Protein AF-K2G2N6-F1 (afdb_monomer)

Sequence (158 aa):
MLFIFAVLLLLLSLWAVFYFQLSRSAGAIALIIVSIVCAFISPWSLILGIPLILISLVVMIDPLRMSFISKPAYKALANAMPSISPTEREALDSGTSWWEKELFMGAPNWETFNSYPYPKLSLEEQAFLDNEVETLCSMLDEWEIHEQKALPDHVWQY

Mean predicted aligned error: 12.28 Å

Radius of gyration: 33.21 Å; Cα contacts (8 Å, |Δi|>4): 85; chains: 1; bounding box: 68×38×85 Å

Solvent-accessible surface area (backbone atoms only — not comparable to full-atom values): 9096 Å² total; per-residue (Å²): 110,61,49,61,52,36,47,52,50,52,53,50,51,54,49,48,35,61,74,68,62,47,54,67,61,60,36,28,52,51,50,37,52,52,32,55,55,30,32,76,70,23,67,78,35,39,76,59,23,50,58,49,35,52,53,27,50,38,62,59,37,63,73,48,24,41,65,74,48,49,48,55,51,47,52,58,51,57,72,70,49,79,83,77,46,75,68,57,45,49,56,53,72,75,44,69,67,75,66,61,47,35,49,75,69,74,66,57,64,64,68,62,62,72,63,58,76,78,88,73,75,50,74,65,58,47,49,42,49,71,43,59,48,48,51,55,59,72,70,61,53,72,67,58,29,65,74,68,73,45,80,58,69,72,66,76,73,104

Secondary structure (DSSP, 8-state):
-HHHHHHHHHHHHHHHHHHTT--HHHHHHHHHHHHHHHHHH-GGGHHHHHHHHHHHHHHHSHHHHIIIIIHHHHHHHHHHSPPPPHHHHHHHHS---SSHHHHHTT---HHHHHHSPPP---HHHHHHIIIIIHHHHHH--HHHHHHHTS--HHHHT-

pLDDT: mean 89.3, std 7.45, range [56.75, 97.12]

Structure (mmCIF, N/CA/C/O backbone):
data_AF-K2G2N6-F1
#
_entry.id   AF-K2G2N6-F1
#
loop_
_atom_site.group_PDB
_atom_site.id
_atom_site.type_symbol
_atom_site.label_atom_id
_atom_site.label_alt_id
_atom_site.label_comp_id
_atom_site.label_asym_id
_atom_site.label_entity_id
_atom_site.label_seq_id
_atom_site.pdbx_PDB_ins_code
_atom_site.Cartn_x
_atom_site.Cartn_y
_atom_site.Cartn_z
_atom_site.occupancy
_atom_site.B_iso_or_equiv
_atom_site.auth_seq_id
_atom_site.auth_comp_id
_atom_site.auth_asym_id
_atom_site.auth_atom_id
_atom_site.pdbx_PDB_model_num
ATOM 1 N N . MET A 1 1 ? 16.958 13.012 -40.801 1.00 78.75 1 MET A N 1
ATOM 2 C CA . MET A 1 1 ? 16.072 11.844 -41.022 1.00 78.75 1 MET A CA 1
ATOM 3 C C . MET A 1 1 ? 16.308 10.756 -39.971 1.00 78.75 1 MET A C 1
ATOM 5 O O . MET A 1 1 ? 15.400 10.526 -39.187 1.00 78.75 1 MET A O 1
ATOM 9 N N . LEU A 1 2 ? 17.514 10.174 -39.861 1.00 88.25 2 LEU A N 1
ATOM 10 C CA . LEU A 1 2 ? 17.815 9.100 -38.887 1.00 88.25 2 LEU A CA 1
ATOM 11 C C . LEU A 1 2 ? 17.613 9.493 -37.412 1.00 88.25 2 LEU A C 1
ATOM 13 O O . LEU A 1 2 ? 17.106 8.697 -36.631 1.00 88.25 2 LEU A O 1
ATOM 17 N N . PHE A 1 3 ? 17.932 10.737 -37.042 1.00 90.12 3 PHE A N 1
ATOM 18 C CA . PHE A 1 3 ? 17.683 11.248 -35.690 1.00 90.12 3 PHE A CA 1
ATOM 19 C C . PHE A 1 3 ? 16.194 11.226 -35.309 1.00 90.12 3 PHE A C 1
ATOM 21 O O . PHE A 1 3 ? 15.833 10.706 -34.259 1.00 90.12 3 PHE A O 1
ATOM 28 N N . ILE A 1 4 ? 15.322 11.739 -36.184 1.00 90.50 4 ILE A N 1
ATOM 29 C CA . ILE A 1 4 ? 13.869 11.778 -35.951 1.00 90.50 4 ILE A CA 1
ATOM 30 C C . ILE A 1 4 ? 13.326 10.353 -35.815 1.00 90.50 4 ILE A C 1
ATOM 32 O O . ILE A 1 4 ? 12.537 10.077 -34.917 1.00 90.50 4 ILE A O 1
ATOM 36 N N . PHE A 1 5 ? 13.801 9.435 -36.659 1.00 92.56 5 PHE A N 1
ATOM 37 C CA . PHE A 1 5 ? 13.442 8.023 -36.576 1.00 92.56 5 PHE A CA 1
ATOM 38 C C . PHE A 1 5 ? 13.844 7.396 -35.230 1.00 92.56 5 PHE A C 1
ATOM 40 O O . PHE A 1 5 ? 13.018 6.753 -34.590 1.00 92.56 5 PHE A O 1
ATOM 47 N N . ALA A 1 6 ? 15.070 7.641 -34.754 1.00 91.25 6 ALA A N 1
ATOM 48 C CA . ALA A 1 6 ? 15.539 7.142 -33.459 1.00 91.25 6 ALA A CA 1
ATOM 49 C C . ALA A 1 6 ? 14.719 7.698 -32.278 1.00 91.25 6 ALA A C 1
ATOM 51 O O . ALA A 1 6 ? 14.406 6.966 -31.342 1.00 91.25 6 ALA A O 1
ATOM 52 N N . VAL A 1 7 ? 14.327 8.976 -32.332 1.00 91.62 7 VAL A N 1
ATOM 53 C CA . VAL A 1 7 ? 13.461 9.595 -31.314 1.00 91.62 7 VAL A CA 1
ATOM 54 C C . VAL A 1 7 ? 12.062 8.981 -31.325 1.00 91.62 7 VAL A C 1
ATOM 56 O O . VAL A 1 7 ? 11.541 8.638 -30.266 1.00 91.62 7 VAL A O 1
ATOM 59 N N . LEU A 1 8 ? 11.464 8.792 -32.505 1.00 93.56 8 LEU A N 1
ATOM 60 C CA . LEU A 1 8 ? 10.158 8.140 -32.631 1.00 93.56 8 LEU A CA 1
ATOM 61 C C . LEU A 1 8 ? 10.188 6.710 -32.087 1.00 93.56 8 LEU A C 1
ATOM 63 O O . LEU A 1 8 ? 9.264 6.309 -31.388 1.00 93.56 8 LEU A O 1
ATOM 67 N N . LEU A 1 9 ? 11.265 5.968 -32.348 1.00 93.88 9 LEU A N 1
ATOM 68 C CA . LEU A 1 9 ? 11.453 4.614 -31.833 1.00 93.88 9 LEU A CA 1
ATOM 69 C C . LEU A 1 9 ? 11.522 4.609 -30.296 1.00 93.88 9 LEU A C 1
ATOM 71 O O . LEU A 1 9 ? 10.850 3.798 -29.661 1.00 93.88 9 LEU A O 1
ATOM 75 N N . LEU A 1 10 ? 12.241 5.558 -29.683 1.00 93.62 10 LEU A N 1
ATOM 76 C CA . LEU A 1 10 ? 12.285 5.698 -28.221 1.00 93.62 10 LEU A CA 1
ATOM 77 C C . LEU A 1 10 ? 10.907 6.008 -27.628 1.00 93.62 10 LEU A C 1
ATOM 79 O O . LEU A 1 10 ? 10.493 5.346 -26.676 1.00 93.62 10 LEU A O 1
ATOM 83 N N . LEU A 1 11 ? 10.172 6.955 -28.212 1.00 94.56 11 LEU A N 1
ATOM 84 C CA . LEU A 1 11 ? 8.820 7.297 -27.760 1.00 94.56 11 LEU A CA 1
ATOM 85 C C . LEU A 1 11 ? 7.850 6.120 -27.908 1.00 94.56 11 LEU A C 1
ATOM 87 O O . LEU A 1 11 ? 7.069 5.852 -26.997 1.00 94.56 11 LEU A O 1
ATOM 91 N N . LEU A 1 12 ? 7.933 5.384 -29.017 1.00 95.44 12 LEU A N 1
ATOM 92 C CA . LEU A 1 12 ? 7.107 4.204 -29.264 1.00 95.44 12 LEU A CA 1
ATOM 93 C C . LEU A 1 12 ? 7.448 3.081 -28.280 1.00 95.44 12 LEU A C 1
ATOM 95 O O . LEU A 1 12 ? 6.543 2.449 -27.744 1.00 95.44 12 LEU A O 1
ATOM 99 N N . SER A 1 13 ? 8.731 2.874 -27.975 1.00 92.50 13 SER A N 1
ATOM 100 C CA . SER A 1 13 ? 9.154 1.889 -26.974 1.00 92.50 13 SER A CA 1
ATOM 101 C C . SER A 1 13 ? 8.644 2.233 -25.572 1.00 92.50 13 SER A C 1
ATOM 103 O O . SER A 1 13 ? 8.127 1.358 -24.882 1.00 92.50 13 SER A O 1
ATOM 105 N N . LEU A 1 14 ? 8.698 3.512 -25.180 1.00 94.00 14 LEU A N 1
ATOM 106 C CA . LEU A 1 14 ? 8.145 3.990 -23.915 1.00 94.00 14 LEU A CA 1
ATOM 107 C C . LEU A 1 14 ? 6.636 3.752 -23.858 1.00 94.00 14 LEU A C 1
ATOM 109 O O . LEU A 1 14 ? 6.135 3.190 -22.887 1.00 94.00 14 LEU A O 1
ATOM 113 N N . TRP A 1 15 ? 5.924 4.125 -24.921 1.00 95.81 15 TRP A N 1
ATOM 114 C CA . TRP A 1 15 ? 4.491 3.887 -25.040 1.00 95.81 15 TRP A CA 1
ATOM 115 C C . TRP A 1 15 ? 4.147 2.395 -24.939 1.00 95.81 15 TRP A C 1
ATOM 117 O O . TRP A 1 15 ? 3.260 2.029 -24.173 1.00 95.81 15 TRP A O 1
ATOM 127 N N . ALA A 1 16 ? 4.884 1.526 -25.636 1.00 94.31 16 ALA A N 1
ATOM 128 C CA . ALA A 1 16 ? 4.661 0.083 -25.622 1.00 94.31 16 ALA A CA 1
ATOM 129 C C . ALA A 1 16 ? 4.860 -0.523 -24.224 1.00 94.31 16 ALA A C 1
ATOM 131 O O . ALA A 1 16 ? 4.063 -1.363 -23.808 1.00 94.31 16 ALA A O 1
ATOM 132 N N . VAL A 1 17 ? 5.872 -0.069 -23.473 1.00 94.56 17 VAL A N 1
ATOM 133 C CA . VAL A 1 17 ? 6.109 -0.526 -22.093 1.00 94.56 17 VAL A CA 1
ATOM 134 C C . VAL A 1 17 ? 4.897 -0.268 -21.198 1.00 94.56 17 VAL A C 1
ATOM 136 O O . VAL A 1 17 ? 4.499 -1.157 -20.443 1.00 94.56 17 VAL A O 1
ATOM 139 N N . PHE A 1 18 ? 4.278 0.909 -21.317 1.00 93.19 18 PHE A N 1
ATOM 140 C CA . PHE A 1 18 ? 3.078 1.248 -20.553 1.00 93.19 18 PHE A CA 1
ATOM 141 C C . PHE A 1 18 ? 1.813 0.570 -21.089 1.00 93.19 18 PHE A C 1
ATOM 143 O O . PHE A 1 18 ? 1.009 0.086 -20.296 1.00 93.19 18 PHE A O 1
ATOM 150 N N . TYR A 1 19 ? 1.639 0.494 -22.412 1.00 94.31 19 TYR A N 1
ATOM 151 C CA . TYR A 1 19 ? 0.453 -0.097 -23.037 1.00 94.31 19 TYR A CA 1
ATOM 152 C C . TYR A 1 19 ? 0.323 -1.595 -22.736 1.00 94.31 19 TYR A C 1
ATOM 154 O O . TYR A 1 19 ? -0.752 -2.062 -22.369 1.00 94.31 19 TYR A O 1
ATOM 162 N N . PHE A 1 20 ? 1.428 -2.339 -22.824 1.00 93.75 20 PHE A N 1
ATOM 163 C CA . PHE A 1 20 ? 1.456 -3.775 -22.532 1.00 93.75 20 PHE A CA 1
ATOM 164 C C . PHE A 1 20 ? 1.659 -4.102 -21.049 1.00 93.75 20 PHE A C 1
ATOM 166 O O . PHE A 1 20 ? 1.768 -5.276 -20.706 1.00 93.75 20 PHE A O 1
ATOM 173 N N . GLN A 1 21 ? 1.714 -3.089 -20.175 1.00 90.69 21 GLN A N 1
ATOM 174 C CA . GLN A 1 21 ? 1.877 -3.254 -18.726 1.00 90.69 21 GLN A CA 1
ATOM 175 C C . GLN A 1 21 ? 3.047 -4.189 -18.366 1.00 90.69 21 GLN A C 1
ATOM 177 O O . GLN A 1 21 ? 2.917 -5.084 -17.527 1.00 90.69 21 GLN A O 1
ATOM 182 N N . LEU A 1 22 ? 4.199 -4.011 -19.028 1.00 90.25 22 LEU A N 1
ATOM 183 C CA . LEU A 1 22 ? 5.357 -4.869 -18.779 1.00 90.25 22 LEU A CA 1
ATOM 184 C C . LEU A 1 22 ? 5.791 -4.789 -17.313 1.00 90.25 22 LEU A C 1
ATOM 186 O O . LEU A 1 22 ? 5.755 -3.731 -16.679 1.00 90.25 22 LEU A O 1
ATOM 190 N N . SER A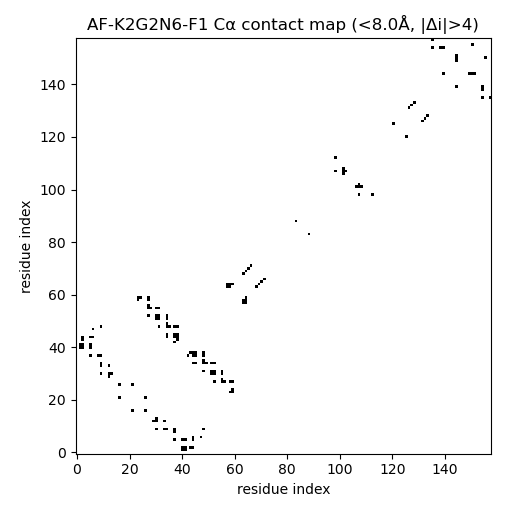 1 23 ? 6.269 -5.920 -16.786 1.00 90.31 23 SER A N 1
ATOM 191 C CA . SER A 1 23 ? 6.861 -5.950 -15.453 1.00 90.31 23 SER A CA 1
ATOM 192 C C . SER A 1 23 ? 8.020 -4.954 -15.374 1.00 90.31 23 SER A C 1
ATOM 194 O O . SER A 1 23 ? 8.753 -4.735 -16.340 1.00 90.31 23 SER A O 1
ATOM 196 N N . ARG A 1 24 ? 8.196 -4.338 -14.202 1.00 86.25 24 ARG A N 1
ATOM 197 C CA . ARG A 1 24 ? 9.182 -3.271 -13.962 1.00 86.25 24 ARG A CA 1
ATOM 198 C C . ARG A 1 24 ? 10.576 -3.589 -14.514 1.00 86.25 24 ARG A C 1
ATOM 200 O O . ARG A 1 24 ? 11.205 -2.731 -15.124 1.00 86.25 24 ARG A O 1
ATOM 207 N N . SER A 1 25 ? 11.057 -4.808 -14.280 1.00 89.25 25 SER A N 1
ATOM 208 C CA . SER A 1 25 ? 12.363 -5.269 -14.752 1.00 89.25 25 SER A CA 1
ATOM 209 C C . SER A 1 25 ? 12.392 -5.434 -16.271 1.00 89.25 25 SER A C 1
ATOM 211 O O . SER A 1 25 ? 13.314 -4.933 -16.909 1.00 89.25 25 SER A O 1
ATOM 213 N N . ALA A 1 26 ? 11.372 -6.061 -16.864 1.00 91.81 26 ALA A N 1
ATOM 214 C CA . ALA A 1 26 ? 11.287 -6.235 -18.312 1.00 91.81 26 ALA A CA 1
ATOM 215 C C . ALA A 1 26 ? 11.207 -4.888 -19.052 1.00 91.81 26 ALA A C 1
ATOM 217 O O . ALA A 1 26 ? 11.926 -4.683 -20.028 1.00 91.81 26 ALA A O 1
ATOM 218 N N . GLY A 1 27 ? 10.403 -3.944 -18.550 1.00 92.19 27 GLY A N 1
ATOM 219 C CA . GLY A 1 27 ? 10.292 -2.595 -19.107 1.00 92.19 27 GLY A CA 1
ATOM 220 C C . GLY A 1 27 ? 11.598 -1.799 -19.015 1.00 92.19 27 GLY A C 1
ATOM 221 O O . GLY A 1 27 ? 12.026 -1.212 -20.007 1.00 92.19 27 GLY A O 1
ATOM 222 N N . ALA A 1 28 ? 12.274 -1.826 -17.860 1.00 93.00 2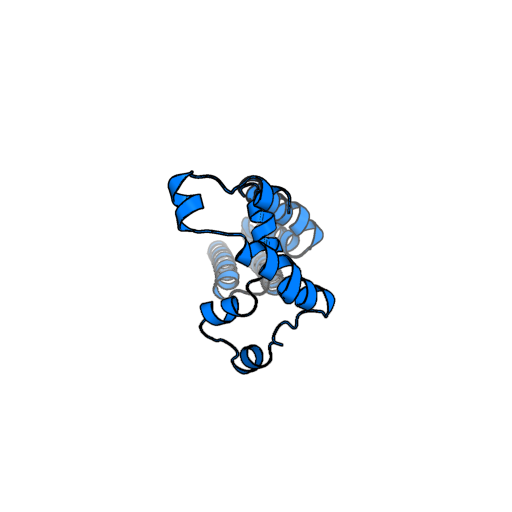8 ALA A N 1
AT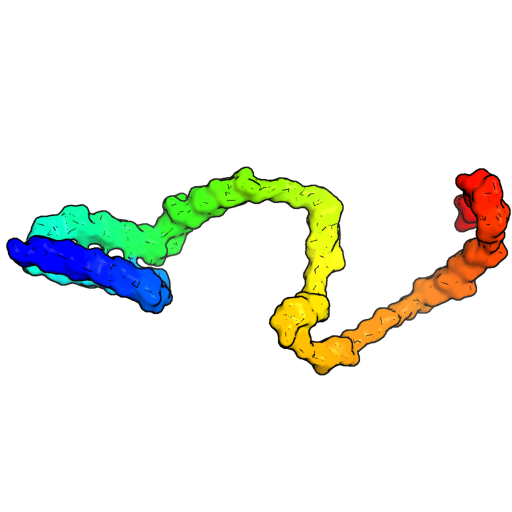OM 223 C CA . ALA A 1 28 ? 13.554 -1.138 -17.674 1.00 93.00 28 ALA A CA 1
ATOM 224 C C . ALA A 1 28 ? 14.655 -1.701 -18.589 1.00 93.00 28 ALA A C 1
ATOM 226 O O . ALA A 1 28 ? 15.372 -0.937 -19.235 1.00 93.00 28 ALA A O 1
ATOM 227 N N . ILE A 1 29 ? 14.763 -3.030 -18.695 1.00 94.44 29 ILE A N 1
ATOM 228 C CA . ILE A 1 29 ? 15.737 -3.689 -19.576 1.00 94.44 29 ILE A CA 1
ATOM 229 C C . ILE A 1 29 ? 15.456 -3.338 -21.043 1.00 94.44 29 ILE A C 1
ATOM 231 O O . ILE A 1 29 ? 16.378 -2.964 -21.767 1.00 94.44 29 ILE A O 1
ATOM 235 N N . ALA A 1 30 ? 14.192 -3.397 -21.474 1.00 93.81 30 ALA A N 1
ATOM 236 C CA . ALA A 1 30 ? 13.803 -3.053 -22.839 1.00 93.81 30 ALA A CA 1
ATOM 237 C C . ALA A 1 30 ? 14.169 -1.603 -23.195 1.00 93.81 30 ALA A C 1
ATOM 239 O O . ALA A 1 30 ? 14.776 -1.365 -24.239 1.00 93.81 30 ALA A O 1
ATOM 240 N N . LEU A 1 31 ? 13.878 -0.639 -22.314 1.00 94.44 31 LEU A N 1
ATOM 241 C CA . LEU A 1 31 ? 14.206 0.772 -22.544 1.00 94.44 31 LEU A CA 1
ATOM 242 C C . LEU A 1 31 ? 15.713 1.030 -22.590 1.00 94.44 31 LEU A C 1
ATOM 244 O O . LEU A 1 31 ? 16.165 1.829 -23.412 1.00 94.44 31 LEU A O 1
ATOM 248 N N . ILE A 1 32 ? 16.502 0.340 -21.760 1.00 94.81 32 ILE A N 1
ATOM 249 C CA . ILE A 1 32 ? 17.967 0.438 -21.790 1.00 94.81 32 ILE A CA 1
ATOM 250 C C . ILE A 1 32 ? 18.508 -0.095 -23.121 1.00 94.81 32 ILE A C 1
ATOM 252 O O . ILE A 1 32 ? 19.281 0.596 -23.785 1.00 94.81 32 ILE A O 1
ATOM 256 N N . ILE A 1 33 ? 18.070 -1.286 -23.543 1.00 95.12 33 ILE A N 1
ATOM 257 C CA . ILE A 1 33 ? 18.510 -1.908 -24.800 1.00 95.12 33 ILE A CA 1
ATOM 258 C C . ILE A 1 33 ? 18.152 -1.015 -25.989 1.00 95.12 33 ILE A C 1
ATOM 260 O O . ILE A 1 33 ? 19.019 -0.697 -26.802 1.00 95.12 33 ILE A O 1
ATOM 264 N N . VAL A 1 34 ? 16.901 -0.556 -26.073 1.00 94.88 34 VAL A N 1
ATOM 265 C CA . VAL A 1 34 ? 16.441 0.307 -27.167 1.00 94.88 34 VAL A CA 1
ATOM 266 C C . VAL A 1 34 ? 17.204 1.637 -27.187 1.00 94.88 34 VAL A C 1
ATOM 268 O O . VAL A 1 34 ? 17.593 2.103 -28.257 1.00 94.88 34 VAL A O 1
ATOM 271 N N . SER A 1 35 ? 17.500 2.218 -26.021 1.00 93.31 35 SER A N 1
ATOM 272 C CA . SER A 1 35 ? 18.293 3.452 -25.918 1.00 93.31 35 SER A CA 1
ATOM 273 C C . SER A 1 35 ? 19.727 3.281 -26.418 1.00 93.31 35 SER A C 1
ATOM 275 O O . SER A 1 35 ? 20.239 4.164 -27.109 1.00 93.31 35 SER A O 1
ATOM 277 N N . ILE A 1 36 ? 20.358 2.139 -26.131 1.00 94.19 36 ILE A N 1
ATOM 278 C CA . ILE A 1 36 ? 21.701 1.807 -26.626 1.00 94.19 36 ILE A CA 1
ATOM 279 C C . ILE A 1 36 ? 21.673 1.574 -28.142 1.00 94.19 36 ILE A C 1
ATOM 281 O O . ILE A 1 36 ? 22.498 2.133 -28.860 1.00 94.19 36 ILE A O 1
ATOM 285 N N . VAL A 1 37 ? 20.702 0.811 -28.653 1.00 93.88 37 VAL A N 1
ATOM 286 C CA . VAL A 1 37 ? 20.558 0.543 -30.097 1.00 93.88 37 VAL A CA 1
ATOM 287 C C . VAL A 1 37 ? 20.327 1.840 -30.881 1.00 93.88 37 VAL A C 1
ATOM 289 O O . VAL A 1 37 ? 20.971 2.066 -31.906 1.00 93.88 37 VAL A O 1
ATOM 292 N N . CYS A 1 38 ? 19.474 2.738 -30.380 1.00 92.19 38 CYS A N 1
ATOM 293 C CA . CYS A 1 38 ? 19.239 4.040 -31.006 1.00 92.19 38 CYS A CA 1
ATOM 294 C C . CYS A 1 38 ? 20.497 4.921 -31.048 1.00 92.19 38 CYS A C 1
ATOM 296 O O . CYS A 1 38 ? 20.684 5.647 -32.026 1.00 92.19 38 CYS A O 1
ATOM 298 N N . ALA A 1 39 ? 21.385 4.822 -30.051 1.00 91.31 39 ALA A N 1
ATOM 299 C CA . ALA A 1 39 ? 22.639 5.575 -30.033 1.00 91.31 39 ALA A CA 1
ATOM 300 C C . ALA A 1 39 ? 23.578 5.201 -31.194 1.00 91.31 39 ALA A C 1
ATOM 302 O O . ALA A 1 39 ? 24.270 6.074 -31.718 1.00 91.31 39 ALA A O 1
ATOM 303 N N . PHE A 1 40 ? 23.559 3.938 -31.643 1.00 91.56 40 PHE A N 1
ATOM 304 C CA . PHE A 1 40 ? 24.314 3.492 -32.821 1.00 91.56 40 PHE A CA 1
ATOM 305 C C . PHE A 1 40 ? 23.716 3.991 -34.143 1.00 91.56 40 PHE A C 1
ATOM 307 O O . PHE A 1 40 ? 24.454 4.210 -35.100 1.00 91.56 40 PHE A O 1
ATOM 314 N N . ILE A 1 41 ? 22.395 4.196 -34.208 1.00 89.06 41 ILE A N 1
ATOM 315 C CA . ILE A 1 41 ? 21.719 4.734 -35.402 1.00 89.06 41 ILE A CA 1
ATOM 316 C C . ILE A 1 41 ? 21.986 6.238 -35.543 1.00 89.06 41 ILE A C 1
ATOM 318 O O . ILE A 1 41 ? 22.200 6.745 -36.645 1.00 89.06 41 ILE A O 1
ATOM 322 N N . SER A 1 42 ? 21.941 6.974 -34.433 1.00 90.50 42 SER A N 1
ATOM 323 C CA . SER A 1 42 ? 22.157 8.417 -34.417 1.00 90.50 42 SER A CA 1
ATOM 324 C C . SER A 1 42 ? 22.692 8.859 -33.053 1.00 90.50 42 SER A C 1
ATOM 326 O O . SER A 1 42 ? 21.904 8.944 -32.114 1.00 90.50 42 SER A O 1
ATOM 328 N N . PRO A 1 43 ? 23.962 9.288 -32.935 1.00 89.00 43 PRO A N 1
ATOM 329 C CA . PRO A 1 43 ? 24.548 9.706 -31.656 1.00 89.00 43 PRO A CA 1
ATOM 330 C C . PRO A 1 43 ? 23.757 10.804 -30.928 1.00 89.00 43 PRO A C 1
ATOM 332 O O . PRO A 1 43 ? 23.686 10.827 -29.703 1.00 89.00 43 PRO A O 1
ATOM 335 N N . TRP A 1 44 ? 23.082 11.681 -31.676 1.00 89.62 44 TRP A N 1
ATOM 336 C CA . TRP A 1 44 ? 22.227 12.735 -31.123 1.00 89.62 44 TRP A CA 1
ATOM 337 C C . TRP A 1 44 ? 21.021 12.212 -30.321 1.00 89.62 44 TRP A C 1
ATOM 339 O O . TRP A 1 44 ? 20.487 12.947 -29.492 1.00 89.62 44 TRP A O 1
ATOM 349 N N . SER A 1 45 ? 20.591 10.954 -30.500 1.00 89.75 45 SER A N 1
ATOM 350 C CA . SER A 1 45 ? 19.489 10.374 -29.715 1.00 89.75 45 SER A CA 1
ATOM 351 C C . SER A 1 45 ? 19.855 10.167 -28.243 1.00 89.75 45 SER A C 1
ATOM 353 O O . SER A 1 45 ? 18.959 10.005 -27.415 1.00 89.75 45 SER A O 1
ATOM 355 N N . LEU A 1 46 ? 21.147 10.212 -27.895 1.00 89.75 46 LEU A N 1
ATOM 356 C CA . LEU A 1 46 ? 21.633 10.121 -26.516 1.00 89.75 46 LEU A CA 1
ATOM 357 C C . LEU A 1 46 ? 21.085 11.230 -25.614 1.00 89.75 46 LEU A C 1
ATOM 359 O O . LEU A 1 46 ? 20.970 11.012 -24.412 1.00 89.75 46 LEU A O 1
ATOM 363 N N . ILE A 1 47 ? 20.672 12.370 -26.180 1.00 91.62 47 ILE A N 1
ATOM 364 C CA . ILE A 1 47 ? 20.015 13.451 -25.431 1.00 91.62 47 ILE A CA 1
ATOM 365 C C . ILE A 1 47 ? 18.772 12.932 -24.689 1.00 91.62 47 ILE A C 1
ATOM 367 O O . ILE A 1 47 ? 18.540 13.317 -23.548 1.00 91.62 47 ILE A O 1
ATOM 371 N N . LEU A 1 48 ? 18.000 12.034 -25.310 1.00 90.19 48 LEU A N 1
ATOM 372 C CA . LEU A 1 48 ? 16.835 11.387 -24.691 1.00 90.19 48 LEU A CA 1
ATOM 373 C C . LEU A 1 48 ? 17.163 9.996 -24.135 1.00 90.19 48 LEU A C 1
ATOM 375 O O . LEU A 1 48 ? 16.606 9.594 -23.114 1.00 90.19 48 LEU A O 1
ATOM 379 N N . GLY A 1 49 ? 18.090 9.276 -24.770 1.00 91.62 49 GLY A N 1
ATOM 380 C CA . GLY A 1 49 ? 18.501 7.938 -24.350 1.00 91.62 49 GLY A CA 1
ATOM 381 C C . GLY A 1 49 ? 19.193 7.913 -22.985 1.00 91.62 49 GLY A C 1
ATOM 382 O O . GLY A 1 49 ? 18.881 7.051 -22.170 1.00 91.62 49 GLY A O 1
ATOM 383 N N . ILE A 1 50 ? 20.086 8.867 -22.689 1.00 93.31 50 ILE A N 1
ATOM 384 C CA . ILE A 1 50 ? 20.799 8.915 -21.400 1.00 93.31 50 ILE A CA 1
ATOM 385 C C . ILE A 1 50 ? 19.820 9.123 -20.230 1.00 93.31 50 ILE A C 1
ATOM 387 O O . ILE A 1 50 ? 19.859 8.316 -19.298 1.00 93.31 50 ILE A O 1
ATOM 391 N N . PRO A 1 51 ? 18.906 10.118 -20.254 1.00 94.12 51 PRO A N 1
ATOM 392 C CA . PRO A 1 51 ? 17.878 10.246 -19.222 1.00 94.12 51 PRO A CA 1
ATOM 393 C C . PRO A 1 51 ? 17.025 8.985 -19.054 1.00 94.12 51 PRO A C 1
ATOM 395 O O . PRO A 1 51 ? 16.791 8.560 -17.925 1.00 94.12 51 PRO A O 1
ATOM 398 N N . LEU A 1 52 ? 16.599 8.351 -20.154 1.00 93.12 52 LEU A N 1
ATOM 399 C CA . LEU A 1 52 ? 15.800 7.121 -20.102 1.00 93.12 52 LEU A CA 1
ATOM 400 C C . LEU A 1 52 ? 16.558 5.959 -19.455 1.00 93.12 52 LEU A C 1
ATOM 402 O O . LEU A 1 52 ? 15.984 5.244 -18.633 1.00 93.12 52 LEU A O 1
ATOM 406 N N . ILE A 1 53 ? 17.843 5.789 -19.774 1.00 94.31 53 ILE A N 1
ATOM 407 C CA . ILE A 1 53 ? 18.705 4.778 -19.151 1.00 94.31 53 ILE A CA 1
ATOM 408 C C . ILE A 1 53 ? 18.846 5.055 -17.653 1.00 94.31 53 ILE A C 1
ATOM 410 O O . ILE A 1 53 ? 18.652 4.148 -16.846 1.00 94.31 53 ILE A O 1
ATOM 414 N N . LEU A 1 54 ? 19.135 6.301 -17.265 1.00 93.81 54 LEU A N 1
ATOM 415 C CA . LEU A 1 54 ? 19.295 6.677 -15.858 1.00 93.81 54 LEU A CA 1
ATOM 416 C C . LEU A 1 54 ? 18.013 6.437 -15.055 1.00 93.81 54 LEU A C 1
ATOM 418 O O . LEU A 1 54 ? 18.065 5.815 -13.995 1.00 93.81 54 LEU A O 1
ATOM 422 N N . ILE A 1 55 ? 16.857 6.861 -15.574 1.00 92.94 55 ILE A N 1
ATOM 423 C CA . ILE A 1 55 ? 15.556 6.622 -14.934 1.00 92.94 55 ILE A CA 1
ATOM 424 C C . ILE A 1 55 ? 15.286 5.117 -14.828 1.00 92.94 55 ILE A C 1
ATOM 426 O O . ILE A 1 55 ? 14.890 4.640 -13.764 1.00 92.94 55 ILE A O 1
ATOM 430 N N . SER A 1 56 ? 15.554 4.355 -15.891 1.00 92.44 56 SER A N 1
ATOM 431 C CA . SER A 1 56 ? 15.367 2.899 -15.897 1.00 92.44 56 SER A CA 1
ATOM 432 C C . SER A 1 56 ? 16.240 2.209 -14.846 1.00 92.44 56 SER A C 1
ATOM 434 O O . SER A 1 56 ? 15.752 1.336 -14.132 1.00 92.44 56 SER A O 1
ATOM 436 N N . LEU A 1 57 ? 17.495 2.639 -14.677 1.00 92.94 57 LEU A N 1
ATOM 437 C CA . LEU A 1 57 ? 18.394 2.127 -13.637 1.00 92.94 57 LEU A CA 1
ATOM 438 C C . LEU A 1 57 ? 17.903 2.468 -12.224 1.00 92.94 57 LEU A C 1
ATOM 440 O O . LEU A 1 57 ? 17.882 1.591 -11.359 1.00 92.94 57 LEU A O 1
ATOM 444 N N . VAL A 1 58 ? 17.459 3.708 -11.991 1.00 92.81 58 VAL A N 1
ATOM 445 C CA . VAL A 1 58 ? 16.900 4.130 -10.693 1.00 92.81 58 VAL A CA 1
ATOM 446 C C . VAL A 1 58 ? 15.654 3.316 -10.340 1.00 92.81 58 VAL A C 1
ATOM 448 O O . VAL A 1 58 ? 15.500 2.903 -9.194 1.00 92.81 58 VAL A O 1
ATOM 451 N N . VAL A 1 59 ? 14.778 3.050 -11.311 1.00 92.00 59 VAL A N 1
ATOM 452 C CA . VAL A 1 59 ? 13.552 2.261 -11.113 1.00 92.00 59 VAL A CA 1
ATOM 453 C C . VAL A 1 59 ? 13.854 0.769 -10.905 1.00 92.00 59 VAL A C 1
ATOM 455 O O . VAL A 1 59 ? 13.167 0.103 -10.118 1.00 92.00 59 VAL A O 1
ATOM 458 N N . MET A 1 60 ? 14.873 0.240 -11.587 1.00 91.75 60 MET A N 1
ATOM 459 C CA . MET A 1 60 ? 15.273 -1.167 -11.511 1.00 91.75 60 MET A CA 1
ATOM 460 C C . MET A 1 60 ? 15.933 -1.517 -10.169 1.00 91.75 60 MET A C 1
ATOM 462 O O . MET A 1 60 ? 15.673 -2.591 -9.633 1.00 91.75 60 MET A O 1
ATOM 466 N N . ILE A 1 61 ? 16.743 -0.616 -9.604 1.00 92.25 61 ILE A N 1
ATOM 467 C CA . ILE A 1 61 ? 17.473 -0.844 -8.350 1.00 92.25 61 ILE A CA 1
ATOM 468 C C . ILE A 1 61 ? 16.576 -0.518 -7.149 1.00 92.25 61 ILE A C 1
ATOM 470 O O . ILE A 1 61 ? 16.254 0.642 -6.889 1.00 92.25 61 ILE A O 1
ATOM 474 N N . ASP A 1 62 ? 16.207 -1.540 -6.373 1.00 89.50 62 ASP A N 1
ATOM 475 C CA . ASP A 1 62 ? 15.256 -1.404 -5.262 1.00 89.50 62 ASP A CA 1
ATOM 476 C C . ASP A 1 62 ? 15.628 -0.329 -4.222 1.00 89.50 62 ASP A C 1
ATOM 478 O O . ASP A 1 62 ? 14.758 0.496 -3.919 1.00 89.50 62 ASP A O 1
ATOM 482 N N . PRO A 1 63 ? 16.878 -0.247 -3.714 1.00 91.31 63 PRO A N 1
ATOM 483 C CA . PRO A 1 63 ? 17.272 0.810 -2.780 1.00 91.31 63 PRO A CA 1
ATOM 484 C C . PRO A 1 63 ? 17.117 2.230 -3.344 1.00 91.31 63 PRO A C 1
ATOM 486 O O . PRO A 1 63 ? 16.654 3.129 -2.638 1.00 91.31 63 PRO A O 1
ATOM 489 N N . LEU A 1 64 ? 17.469 2.432 -4.620 1.00 90.94 64 LEU A N 1
ATOM 490 C CA . LEU A 1 64 ? 17.395 3.740 -5.278 1.00 90.94 64 LEU A CA 1
ATOM 491 C C . LEU A 1 64 ? 15.943 4.143 -5.511 1.00 90.94 64 LEU A C 1
ATOM 493 O O . LEU A 1 64 ? 15.539 5.229 -5.096 1.00 90.94 64 LEU A O 1
ATOM 497 N N . ARG A 1 65 ? 15.131 3.246 -6.078 1.00 92.38 65 ARG A N 1
ATOM 498 C CA . ARG A 1 65 ? 13.687 3.452 -6.230 1.00 92.38 65 ARG A CA 1
ATOM 499 C C . ARG A 1 65 ? 13.045 3.806 -4.893 1.00 92.38 65 ARG A C 1
ATOM 501 O O . ARG A 1 65 ? 12.257 4.747 -4.819 1.00 92.38 65 ARG A O 1
ATOM 508 N N . MET A 1 66 ? 13.393 3.074 -3.835 1.00 91.75 66 MET A N 1
ATOM 509 C CA . MET A 1 66 ? 12.806 3.291 -2.519 1.00 91.75 66 MET A CA 1
ATOM 510 C C . MET A 1 66 ? 13.147 4.682 -1.976 1.00 91.75 66 MET A C 1
ATOM 512 O O . MET A 1 66 ? 12.273 5.351 -1.433 1.00 91.75 66 MET A O 1
ATOM 516 N N . SER A 1 67 ? 14.388 5.144 -2.149 1.00 93.00 67 SER A N 1
ATOM 517 C CA . SER A 1 67 ? 14.831 6.450 -1.652 1.00 93.00 67 SER A CA 1
ATOM 518 C C . SER A 1 67 ? 14.326 7.633 -2.483 1.00 93.00 67 SER A C 1
ATOM 520 O O . SER A 1 67 ? 13.930 8.643 -1.906 1.00 93.00 67 SER A O 1
ATOM 522 N N . PHE A 1 68 ? 14.339 7.525 -3.815 1.00 92.25 68 PHE A N 1
ATOM 523 C CA . PHE A 1 68 ? 14.046 8.646 -4.718 1.00 92.25 68 PHE A CA 1
ATOM 524 C C . PHE A 1 68 ? 12.587 8.721 -5.175 1.00 92.25 68 PHE A C 1
ATOM 526 O O . PHE A 1 68 ? 12.119 9.805 -5.505 1.00 92.25 68 PHE A O 1
ATOM 533 N N . ILE A 1 69 ? 11.869 7.595 -5.205 1.00 92.25 69 ILE A N 1
ATOM 534 C CA . ILE A 1 69 ? 10.512 7.522 -5.765 1.00 92.25 69 ILE A CA 1
ATOM 535 C C . ILE A 1 69 ? 9.518 7.137 -4.673 1.00 92.25 69 ILE A C 1
ATOM 537 O O . ILE A 1 69 ? 8.621 7.910 -4.345 1.00 92.25 69 ILE A O 1
ATOM 541 N N . SER A 1 70 ? 9.684 5.957 -4.070 1.00 92.88 70 SER A N 1
ATOM 542 C CA . SER A 1 70 ? 8.649 5.382 -3.205 1.00 92.88 70 SER A CA 1
ATOM 543 C C . SER A 1 70 ? 8.502 6.113 -1.869 1.00 92.88 70 SER A C 1
ATOM 545 O O . SER A 1 70 ? 7.381 6.437 -1.494 1.00 92.88 70 SER A O 1
ATOM 547 N N . LYS A 1 71 ? 9.593 6.413 -1.148 1.00 93.31 71 LYS A N 1
ATOM 548 C CA . LYS A 1 71 ? 9.522 7.111 0.152 1.00 93.31 71 LYS A CA 1
ATOM 549 C C . LYS A 1 71 ? 8.962 8.537 0.044 1.00 93.31 71 LYS A C 1
ATOM 551 O O . LYS A 1 71 ? 8.098 8.868 0.855 1.00 93.31 71 LYS A O 1
ATOM 556 N N . PRO A 1 72 ? 9.392 9.385 -0.912 1.00 93.44 72 PRO A N 1
ATOM 557 C CA . PRO A 1 72 ? 8.804 10.712 -1.083 1.00 93.44 72 PRO A CA 1
ATOM 558 C C . PRO A 1 72 ? 7.321 10.652 -1.458 1.00 93.44 72 PRO A C 1
ATOM 560 O O . PRO A 1 72 ? 6.523 11.372 -0.862 1.00 93.44 72 PRO A O 1
ATOM 563 N N . ALA A 1 73 ? 6.945 9.758 -2.382 1.00 92.75 73 ALA A N 1
ATOM 564 C CA . ALA A 1 73 ? 5.548 9.558 -2.767 1.00 92.75 73 ALA A CA 1
ATOM 565 C C . ALA A 1 73 ? 4.697 9.090 -1.579 1.00 92.75 73 ALA A C 1
ATOM 567 O O . ALA A 1 73 ? 3.638 9.656 -1.319 1.00 92.75 73 ALA A O 1
ATOM 568 N N . TYR A 1 74 ? 5.196 8.121 -0.807 1.00 92.94 74 TYR A N 1
ATOM 569 C CA . TYR A 1 74 ? 4.547 7.664 0.418 1.00 92.94 74 TYR A CA 1
ATOM 570 C C . TYR A 1 74 ? 4.384 8.802 1.424 1.00 92.94 74 TYR A C 1
ATOM 572 O O . TYR A 1 74 ? 3.300 8.975 1.956 1.00 92.94 74 TYR A O 1
ATOM 580 N N . LYS A 1 75 ? 5.419 9.617 1.662 1.00 92.00 75 LYS A N 1
ATOM 581 C CA . LYS A 1 75 ? 5.340 10.743 2.604 1.00 92.00 75 LYS A CA 1
ATOM 582 C C . LYS A 1 75 ? 4.309 11.786 2.165 1.00 92.00 75 LYS A C 1
ATOM 584 O O . LYS A 1 75 ? 3.572 12.292 3.002 1.00 92.00 75 LYS A O 1
ATOM 589 N N . ALA A 1 76 ? 4.244 12.095 0.870 1.00 92.19 76 ALA A N 1
ATOM 590 C CA . ALA A 1 76 ? 3.249 13.016 0.327 1.00 92.19 76 ALA A CA 1
ATOM 591 C C . ALA A 1 76 ? 1.819 12.482 0.509 1.00 92.19 76 ALA A C 1
ATOM 593 O O . ALA A 1 76 ? 0.948 13.219 0.961 1.00 92.19 76 ALA A O 1
ATOM 594 N N . LEU A 1 77 ? 1.600 11.195 0.220 1.00 90.81 77 LEU A N 1
ATOM 595 C CA . LEU A 1 77 ? 0.305 10.535 0.401 1.00 90.81 77 LEU A CA 1
ATOM 596 C C . LEU A 1 77 ? -0.076 10.408 1.879 1.00 90.81 77 LEU A C 1
ATOM 598 O O . LEU A 1 77 ? -1.196 10.736 2.246 1.00 90.81 77 LEU A O 1
ATOM 602 N N . ALA A 1 78 ? 0.859 9.993 2.732 1.00 87.69 78 ALA A N 1
ATOM 603 C CA . ALA A 1 78 ? 0.641 9.834 4.165 1.00 87.69 78 ALA A CA 1
ATOM 604 C C . ALA A 1 78 ? 0.277 11.164 4.836 1.00 87.69 78 ALA A C 1
ATOM 606 O O . ALA A 1 78 ? -0.590 11.191 5.697 1.00 87.69 78 ALA A O 1
ATOM 607 N N . ASN A 1 79 ? 0.881 12.275 4.402 1.00 86.50 79 ASN A N 1
ATOM 608 C CA . ASN A 1 79 ? 0.521 13.607 4.890 1.00 86.50 79 ASN A CA 1
ATOM 609 C C . ASN A 1 79 ? -0.879 14.062 4.443 1.00 86.50 79 ASN A C 1
ATOM 611 O O . ASN A 1 79 ? -1.451 14.947 5.072 1.00 86.50 79 ASN A O 1
ATOM 615 N N . ALA A 1 80 ? -1.403 13.512 3.346 1.00 88.31 80 ALA A N 1
ATOM 616 C CA . ALA A 1 80 ? -2.746 13.810 2.855 1.00 88.31 80 ALA A CA 1
ATOM 617 C C . ALA A 1 80 ? -3.818 12.895 3.470 1.00 88.31 80 ALA A C 1
ATOM 619 O O . ALA A 1 80 ? -5.007 13.190 3.347 1.00 88.31 80 ALA A O 1
ATOM 620 N N . MET A 1 81 ? -3.423 11.790 4.113 1.00 83.62 81 MET A N 1
ATOM 621 C CA . MET A 1 81 ? -4.362 10.894 4.779 1.00 83.62 81 MET A CA 1
ATOM 622 C C . MET A 1 81 ? -4.843 11.506 6.103 1.00 83.62 81 MET A C 1
ATOM 624 O O . MET A 1 81 ? -4.025 12.016 6.873 1.00 83.62 81 MET A O 1
ATOM 628 N N . PRO A 1 82 ? -6.155 11.453 6.396 1.00 80.94 82 PRO A N 1
ATOM 629 C CA . PRO A 1 82 ? -6.675 11.884 7.684 1.00 80.94 82 PRO A CA 1
ATOM 630 C C . PRO A 1 82 ? -6.146 10.980 8.803 1.00 80.94 82 PRO A C 1
ATOM 632 O O . PRO A 1 82 ? -5.901 9.787 8.611 1.00 80.94 82 PRO A O 1
ATOM 635 N N . SER A 1 83 ? -5.976 11.546 9.996 1.00 80.50 83 SER A N 1
ATOM 636 C CA . SER A 1 83 ? -5.659 10.760 11.185 1.00 80.50 83 SER A CA 1
ATOM 637 C C . SER A 1 83 ? -6.863 9.898 11.564 1.00 80.50 83 SER A C 1
ATOM 639 O O . SER A 1 83 ? -7.916 10.448 11.882 1.00 80.50 83 SER A O 1
ATOM 641 N N . ILE A 1 84 ? -6.693 8.575 11.576 1.00 83.19 84 ILE A N 1
ATOM 642 C CA . ILE A 1 84 ? -7.710 7.640 12.077 1.00 83.19 84 ILE A CA 1
ATOM 643 C C . ILE A 1 84 ? -7.959 7.946 13.556 1.00 83.19 84 ILE A C 1
ATOM 645 O O . ILE A 1 84 ? -7.018 7.940 14.361 1.00 83.19 84 ILE A O 1
ATOM 649 N N . SER A 1 85 ? -9.212 8.232 13.905 1.00 87.25 85 SER A N 1
ATOM 650 C CA . SER A 1 85 ? -9.601 8.485 15.296 1.00 87.25 85 SER A CA 1
ATOM 651 C C . SER A 1 85 ? -9.494 7.207 16.146 1.00 87.25 85 SER A C 1
ATOM 653 O O . SER A 1 85 ? -9.551 6.107 15.598 1.00 87.25 85 SER A O 1
ATOM 655 N N . PRO A 1 86 ? -9.350 7.299 17.481 1.00 83.44 86 PRO A N 1
ATOM 656 C CA . PRO A 1 86 ? -9.302 6.111 18.337 1.00 83.44 86 PRO A CA 1
ATOM 657 C C . PRO A 1 86 ? -10.514 5.185 18.159 1.00 83.44 86 PRO A C 1
ATOM 659 O O . PRO A 1 86 ? -10.347 3.975 18.125 1.00 83.44 86 PRO A O 1
ATOM 662 N N . THR A 1 87 ? -11.712 5.745 17.970 1.00 83.94 87 THR A N 1
ATOM 663 C CA . THR A 1 87 ? -12.947 4.975 17.757 1.00 83.94 87 THR A CA 1
ATOM 664 C C . THR A 1 87 ? -13.011 4.337 16.373 1.00 83.94 87 THR A C 1
ATOM 666 O O . THR A 1 87 ? -13.458 3.206 16.241 1.00 83.94 87 THR A O 1
ATOM 669 N N . GLU A 1 88 ? -12.543 5.032 15.337 1.00 80.75 88 GLU A N 1
ATOM 670 C CA . GLU A 1 88 ? -12.460 4.488 13.978 1.00 80.75 88 GLU A CA 1
ATOM 671 C C . GLU A 1 88 ? -11.393 3.395 13.875 1.00 80.75 88 GLU A C 1
ATOM 673 O O . GLU A 1 88 ? -11.585 2.408 13.173 1.00 80.75 88 GLU A O 1
ATOM 678 N N . ARG A 1 89 ? -10.296 3.528 14.628 1.00 79.44 89 ARG A N 1
ATOM 679 C CA . ARG A 1 89 ? -9.299 2.468 14.773 1.00 79.44 89 ARG A CA 1
ATOM 680 C C . ARG A 1 89 ? -9.895 1.257 15.467 1.00 79.44 89 ARG A C 1
ATOM 682 O O . ARG A 1 89 ? -9.769 0.170 14.931 1.00 79.44 89 ARG A O 1
ATOM 689 N N . GLU A 1 90 ? -10.587 1.453 16.586 1.00 79.44 90 GLU A N 1
ATOM 690 C CA . GLU A 1 90 ? -11.272 0.360 17.276 1.00 79.44 90 GLU A CA 1
ATOM 691 C C . GLU A 1 90 ? -12.310 -0.300 16.362 1.00 79.44 90 GLU A C 1
ATOM 693 O O . GLU A 1 90 ? -12.414 -1.514 16.343 1.00 79.44 90 GLU A O 1
ATOM 698 N N . ALA A 1 91 ? -13.025 0.455 15.523 1.00 77.94 91 ALA A N 1
ATOM 699 C CA . ALA A 1 91 ? -13.966 -0.106 14.551 1.00 77.94 91 ALA A CA 1
ATOM 700 C C . ALA A 1 91 ? -13.272 -0.920 13.439 1.00 77.94 91 ALA A C 1
ATOM 702 O O . ALA A 1 91 ? -13.805 -1.932 12.996 1.00 77.94 91 ALA A O 1
ATOM 703 N N . LEU A 1 92 ? -12.084 -0.499 12.994 1.00 73.12 92 LEU A N 1
ATOM 704 C CA . LEU A 1 92 ? -11.284 -1.221 11.998 1.00 73.12 92 LEU A CA 1
ATOM 705 C C . LEU A 1 92 ? -10.597 -2.462 12.591 1.00 73.12 92 LEU A C 1
ATOM 707 O O . LEU A 1 92 ? -10.530 -3.496 11.928 1.00 73.12 92 LEU A O 1
ATOM 711 N N . ASP A 1 93 ? -10.111 -2.365 13.830 1.00 73.94 93 ASP A N 1
ATOM 712 C CA . ASP A 1 93 ? -9.422 -3.438 14.552 1.00 73.94 93 ASP A CA 1
ATOM 713 C C . ASP A 1 93 ? -10.412 -4.463 15.136 1.00 73.94 93 ASP A C 1
ATOM 715 O O . ASP A 1 93 ? -10.108 -5.655 15.179 1.00 73.94 93 ASP A O 1
ATOM 719 N N . SER A 1 94 ? -11.622 -4.035 15.520 1.00 71.31 94 SER A N 1
ATOM 720 C CA . SER A 1 94 ? -12.689 -4.916 16.027 1.00 71.31 94 SER A CA 1
ATOM 721 C C . SER A 1 94 ? -13.369 -5.749 14.939 1.00 71.31 94 SER A C 1
ATOM 723 O O . SER A 1 94 ? -14.131 -6.662 15.259 1.00 71.31 94 SER A O 1
ATOM 725 N N . 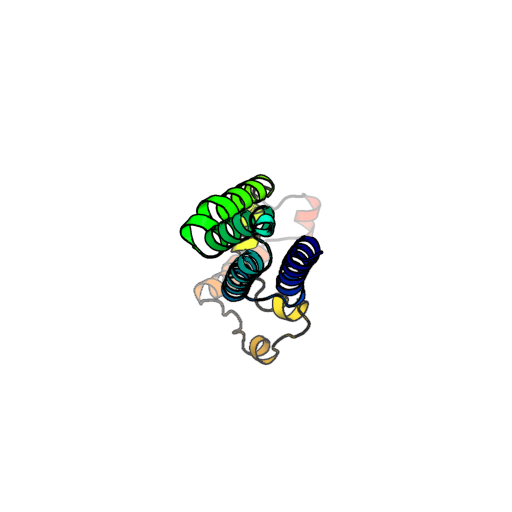GLY A 1 95 ? -13.075 -5.512 13.657 1.00 56.75 95 GLY A N 1
ATOM 726 C CA . GLY A 1 95 ? -13.627 -6.349 12.604 1.00 56.75 95 GLY A CA 1
ATOM 727 C C . GLY A 1 95 ? -12.995 -6.150 11.237 1.00 56.75 95 GLY A C 1
ATOM 728 O O . GLY A 1 95 ? -13.390 -5.275 10.469 1.00 56.75 95 GLY A O 1
ATOM 729 N N . THR A 1 96 ? -12.134 -7.086 10.834 1.00 59.41 96 THR A N 1
ATOM 730 C CA . THR A 1 96 ? -12.095 -7.453 9.415 1.00 59.41 96 THR A CA 1
ATOM 731 C C . THR A 1 96 ? -13.493 -7.915 9.036 1.00 59.41 96 THR A C 1
ATOM 733 O O . THR A 1 96 ? -14.038 -8.767 9.724 1.00 59.41 96 THR A O 1
ATOM 736 N N . SER A 1 97 ? -14.085 -7.395 7.966 1.00 59.12 97 SER A N 1
ATOM 737 C CA . SER A 1 97 ? -15.322 -7.979 7.449 1.00 59.12 97 SER A CA 1
ATOM 738 C C . SER A 1 97 ? -15.045 -9.442 7.082 1.00 59.12 97 SER A C 1
ATOM 740 O O . SER A 1 97 ? -14.265 -9.716 6.166 1.00 59.12 97 SER A O 1
ATOM 742 N N . TRP A 1 98 ? -15.578 -10.363 7.890 1.00 66.50 98 TRP A N 1
ATOM 743 C CA . TRP A 1 98 ? -15.228 -11.782 7.851 1.00 66.50 98 TRP A CA 1
ATOM 744 C C . TRP A 1 98 ? -15.906 -12.417 6.641 1.00 66.50 98 TRP A C 1
ATOM 746 O O . TRP A 1 98 ? -15.271 -12.680 5.625 1.00 66.50 98 TRP A O 1
ATOM 756 N N . TRP A 1 99 ? -17.223 -12.574 6.720 1.00 71.00 99 TRP A N 1
ATOM 757 C CA . TRP A 1 99 ? -18.046 -13.146 5.662 1.00 71.00 99 TRP A CA 1
ATOM 758 C C . TRP A 1 99 ? -18.783 -12.061 4.859 1.00 71.00 99 TRP A C 1
ATOM 760 O O . TRP A 1 99 ? -19.077 -12.276 3.680 1.00 71.00 99 TRP A O 1
ATOM 770 N N . GLU A 1 100 ? -19.036 -10.869 5.435 1.00 74.94 100 GLU A N 1
ATOM 771 C CA . GLU A 1 100 ? -19.748 -9.809 4.701 1.00 74.94 100 GLU A CA 1
ATOM 772 C C . GLU A 1 100 ? -18.920 -9.291 3.519 1.00 74.94 100 GLU A C 1
ATOM 774 O O . GLU A 1 100 ? -19.474 -8.876 2.505 1.00 74.94 100 GLU A O 1
ATOM 779 N N . LYS A 1 101 ? -17.588 -9.380 3.596 1.00 74.69 101 LYS A N 1
ATOM 780 C CA . LYS A 1 101 ? -16.675 -8.992 2.522 1.00 74.69 101 LYS A CA 1
ATOM 781 C C . LYS A 1 101 ? -16.945 -9.799 1.262 1.00 74.69 101 LYS A C 1
ATOM 783 O O . LYS A 1 101 ? -17.076 -9.224 0.186 1.00 74.69 101 LYS A O 1
ATOM 788 N N . GLU A 1 102 ? -17.021 -11.120 1.386 1.00 75.56 102 GLU A N 1
ATOM 789 C CA . GLU A 1 102 ? -17.264 -11.997 0.239 1.00 75.56 102 GLU A CA 1
ATOM 790 C C . GLU A 1 102 ? -18.678 -11.809 -0.319 1.00 75.56 102 GLU A C 1
ATOM 792 O O . GLU A 1 102 ? -18.874 -11.820 -1.537 1.00 75.56 102 GLU A O 1
ATOM 797 N N . LEU A 1 103 ? -19.647 -11.550 0.567 1.00 82.62 103 LEU A N 1
ATOM 798 C CA . LEU A 1 103 ? -21.005 -11.190 0.179 1.00 82.62 103 LEU A CA 1
ATOM 799 C C . LEU A 1 103 ? -21.026 -9.895 -0.652 1.00 82.62 103 LEU A C 1
ATOM 801 O O . LEU A 1 103 ? -21.612 -9.874 -1.735 1.00 82.62 103 LEU A O 1
ATOM 805 N N . PHE A 1 104 ? -20.347 -8.834 -0.201 1.00 79.69 104 PHE A N 1
ATOM 806 C CA . PHE A 1 104 ? -20.265 -7.558 -0.924 1.00 79.69 104 PHE A CA 1
ATOM 807 C C . PHE A 1 104 ? -19.452 -7.643 -2.220 1.00 79.69 104 PHE A C 1
ATOM 809 O O . PHE A 1 104 ? -19.682 -6.864 -3.143 1.00 79.69 104 PHE A O 1
ATOM 816 N N . MET A 1 105 ? -18.535 -8.605 -2.323 1.00 82.12 105 MET A N 1
ATOM 817 C CA . MET A 1 105 ? -17.794 -8.897 -3.551 1.00 82.12 105 MET A CA 1
ATOM 818 C C . MET A 1 105 ? -18.607 -9.717 -4.572 1.00 82.12 105 MET A C 1
ATOM 820 O O . MET A 1 105 ? -18.125 -9.948 -5.679 1.00 82.12 105 MET A O 1
ATOM 824 N N . GLY A 1 106 ? -19.836 -10.132 -4.235 1.00 87.12 106 GLY A N 1
ATOM 825 C CA . GLY A 1 106 ? -20.767 -10.805 -5.148 1.00 87.12 106 GLY A CA 1
ATOM 826 C C . GLY A 1 106 ? -20.450 -12.277 -5.429 1.00 87.12 106 GLY A C 1
ATOM 827 O O . GLY A 1 106 ? -21.062 -12.868 -6.317 1.00 87.12 106 GLY A O 1
ATOM 828 N N . ALA A 1 107 ? -19.511 -12.874 -4.691 1.00 84.00 107 ALA A N 1
ATOM 829 C CA . ALA A 1 107 ? -19.114 -14.273 -4.845 1.00 84.00 107 ALA A CA 1
ATOM 830 C C . ALA A 1 107 ? -18.839 -14.930 -3.475 1.00 84.00 107 ALA A C 1
ATOM 832 O O . ALA A 1 107 ? -17.700 -15.314 -3.207 1.00 84.00 107 ALA A O 1
ATOM 833 N N . PRO A 1 108 ? -19.852 -15.038 -2.592 1.00 87.12 108 PRO A N 1
ATOM 834 C CA . PRO A 1 108 ? -19.672 -15.625 -1.268 1.00 87.12 108 PRO A CA 1
ATOM 835 C C . PRO A 1 108 ? -19.434 -17.137 -1.329 1.00 87.12 108 PRO A C 1
ATOM 837 O O . PRO A 1 108 ? -20.114 -17.854 -2.073 1.00 87.12 108 PRO A O 1
ATOM 840 N N . ASN A 1 109 ? -18.519 -17.639 -0.495 1.00 84.38 109 ASN A N 1
ATOM 841 C CA . ASN A 1 109 ? -18.386 -19.071 -0.259 1.00 84.38 109 ASN A CA 1
ATOM 842 C C . ASN A 1 109 ? -19.395 -19.549 0.802 1.00 84.38 109 ASN A C 1
ATOM 844 O O . ASN A 1 109 ? -19.193 -19.420 2.010 1.00 84.38 109 ASN A O 1
ATOM 848 N N . TRP A 1 110 ? -20.490 -20.154 0.340 1.00 86.19 110 TRP A N 1
ATOM 849 C CA . TRP A 1 110 ? -21.557 -20.663 1.209 1.00 86.19 110 TRP A CA 1
ATOM 850 C C . TRP A 1 110 ? -21.132 -21.827 2.112 1.00 86.19 110 TRP A C 1
ATOM 852 O O . TRP A 1 110 ? -21.706 -22.011 3.184 1.00 86.19 110 TRP A O 1
ATOM 862 N N . GLU A 1 111 ? -20.133 -22.613 1.706 1.00 86.69 111 GLU A N 1
ATOM 863 C CA . GLU A 1 111 ? -19.609 -23.709 2.525 1.00 86.69 111 GLU A CA 1
ATOM 864 C C . GLU A 1 111 ? -18.876 -23.156 3.750 1.00 86.69 111 GLU A C 1
ATOM 866 O O . GLU A 1 111 ? -19.112 -23.604 4.872 1.00 86.69 111 GLU A O 1
ATOM 871 N N . THR A 1 112 ? -18.077 -22.103 3.553 1.00 80.88 112 THR A N 1
ATOM 872 C CA . THR A 1 112 ? -17.430 -21.368 4.644 1.00 80.88 112 THR A CA 1
ATOM 873 C C . THR A 1 112 ? -18.466 -20.777 5.596 1.00 80.88 112 THR A C 1
ATOM 875 O O . THR A 1 112 ? -18.345 -20.967 6.805 1.00 80.88 112 THR A O 1
ATOM 878 N N . PHE A 1 113 ? -19.525 -20.156 5.067 1.00 79.62 113 PHE A N 1
ATOM 879 C CA . PHE A 1 113 ? -20.595 -19.587 5.889 1.00 79.62 113 PHE A CA 1
ATOM 880 C C . PHE A 1 113 ? -21.275 -20.628 6.793 1.00 79.62 113 PHE A C 1
ATOM 882 O O . PHE A 1 113 ? -21.409 -20.419 7.995 1.00 79.62 113 PHE A O 1
ATOM 889 N N . ASN A 1 114 ? -21.646 -21.785 6.239 1.00 85.31 114 ASN A N 1
ATOM 890 C CA . ASN A 1 114 ? -22.280 -22.857 7.013 1.00 85.31 114 ASN A CA 1
ATOM 891 C C . ASN A 1 114 ? -21.331 -23.532 8.015 1.00 85.31 114 ASN A C 1
ATOM 893 O O . ASN A 1 114 ? -21.791 -24.187 8.948 1.00 85.31 114 ASN A O 1
ATOM 897 N N . SER A 1 115 ? -20.018 -23.411 7.812 1.00 86.12 115 SER A N 1
ATOM 898 C CA . SER A 1 115 ? -19.008 -24.012 8.686 1.00 86.12 115 SER A CA 1
ATOM 899 C C . SER A 1 115 ? -18.679 -23.175 9.925 1.00 86.12 115 SER A C 1
ATOM 901 O O . SER A 1 115 ? -17.976 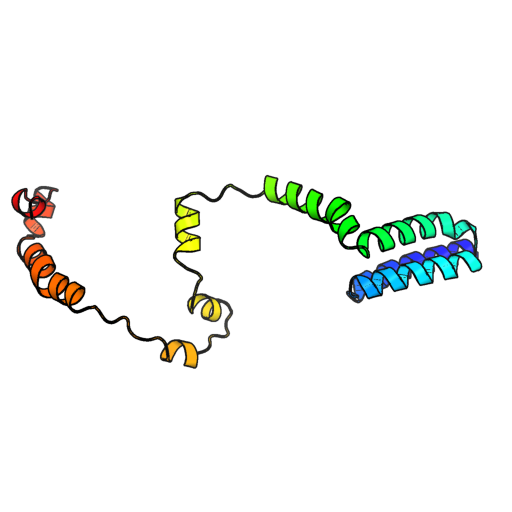-23.671 10.810 1.00 86.12 115 SER A O 1
ATOM 903 N N . TYR A 1 116 ? -19.162 -21.928 10.014 1.00 79.88 116 TYR A N 1
ATOM 904 C CA . TYR A 1 116 ? -18.877 -21.085 11.170 1.00 79.88 116 TYR A CA 1
ATOM 905 C C . TYR A 1 116 ? -19.467 -21.700 12.444 1.00 79.88 116 TYR A C 1
ATOM 907 O O . TYR A 1 116 ? -20.665 -21.990 12.500 1.00 79.88 116 TYR A O 1
ATOM 915 N N . PRO A 1 117 ? -18.645 -21.914 13.486 1.00 81.31 117 PRO A N 1
ATOM 916 C CA . PRO A 1 117 ? -19.143 -22.454 14.734 1.00 81.31 117 PRO A CA 1
ATOM 917 C C . PRO A 1 117 ? -20.075 -21.432 15.377 1.00 81.31 117 PRO A C 1
ATOM 919 O O . PRO A 1 117 ? -19.732 -20.257 15.507 1.00 81.31 117 PRO A O 1
ATOM 922 N N . TYR A 1 118 ? -21.238 -21.891 15.833 1.00 81.31 118 TYR A N 1
ATOM 923 C CA . TYR A 1 118 ? -22.054 -21.077 16.721 1.00 81.31 118 TYR A CA 1
ATOM 924 C C . TYR A 1 118 ? -21.241 -20.752 17.979 1.00 81.31 118 TYR A C 1
ATOM 926 O O . TYR A 1 118 ? -20.679 -21.682 18.578 1.00 81.31 118 TYR A O 1
ATOM 934 N N . PRO A 1 119 ? -21.161 -19.472 18.387 1.00 83.06 119 PRO A N 1
ATOM 935 C CA . PRO A 1 119 ? -20.539 -19.123 19.650 1.00 83.06 119 PRO A CA 1
ATOM 936 C C . PRO A 1 119 ? -21.292 -19.853 20.761 1.00 83.06 119 PRO A C 1
ATOM 938 O O . PRO A 1 119 ? -22.522 -19.826 20.826 1.00 83.06 119 PRO A O 1
ATOM 941 N N . LYS A 1 120 ? -20.546 -20.571 21.595 1.00 89.25 120 LYS A N 1
ATOM 942 C CA . LYS A 1 120 ? -21.084 -21.239 22.775 1.00 89.25 120 LYS A CA 1
ATOM 943 C C . LYS A 1 120 ? -20.647 -20.442 23.981 1.00 89.25 120 LYS A C 1
ATOM 945 O O . LYS A 1 120 ? -19.455 -20.179 24.122 1.00 89.25 120 LYS A O 1
ATOM 950 N N . LEU A 1 121 ? -21.608 -20.100 24.824 1.00 92.25 121 LEU A N 1
ATOM 951 C CA . LEU A 1 121 ? -21.319 -19.493 26.108 1.00 92.25 121 LEU A CA 1
ATOM 952 C C . LEU A 1 121 ? -20.550 -20.496 26.969 1.00 92.25 121 LEU A C 1
ATOM 954 O O . LEU A 1 121 ? -20.837 -21.699 26.976 1.00 92.25 121 LEU A O 1
ATOM 958 N N . SER A 1 122 ? -19.543 -19.996 27.669 1.00 94.81 122 SER A N 1
ATOM 959 C CA . SER A 1 122 ? -18.915 -20.712 28.768 1.00 94.81 122 SER A CA 1
ATOM 960 C C . SER A 1 122 ? -19.930 -20.958 29.888 1.00 94.81 122 SER A C 1
ATOM 962 O O . SER A 1 122 ? -20.990 -20.335 29.952 1.00 94.81 122 SER A O 1
ATOM 964 N N . LEU A 1 123 ? -19.609 -21.885 30.795 1.00 95.94 123 LEU A N 1
ATOM 965 C CA . LEU A 1 123 ? -20.471 -22.167 31.947 1.00 95.94 123 LEU A CA 1
ATOM 966 C C . LEU A 1 123 ? -20.678 -20.928 32.829 1.00 95.94 123 LEU A C 1
ATOM 968 O O . LEU A 1 123 ? -21.759 -20.754 33.375 1.00 95.94 123 LEU A O 1
ATOM 972 N N . GLU A 1 124 ? -19.654 -20.082 32.947 1.00 95.94 124 GLU A N 1
ATOM 973 C CA . GLU A 1 124 ? -19.716 -18.826 33.696 1.00 95.94 124 GLU A CA 1
ATOM 974 C C . GLU A 1 124 ? -20.636 -17.813 33.010 1.00 95.94 124 GLU A C 1
ATOM 976 O O . GLU A 1 124 ? -21.528 -17.274 33.653 1.00 95.94 124 GLU A O 1
ATOM 981 N N . GLU A 1 125 ? -20.491 -17.616 31.697 1.00 95.88 125 GLU A N 1
ATOM 982 C CA . GLU A 1 125 ? -21.353 -16.700 30.938 1.00 95.88 125 GLU A CA 1
ATOM 983 C C . GLU A 1 125 ? -22.816 -17.158 30.936 1.00 95.88 125 GLU A C 1
ATOM 985 O O . GLU A 1 125 ? -23.716 -16.337 31.089 1.00 95.88 125 GLU A O 1
ATOM 990 N N . GLN A 1 126 ? -23.071 -18.463 30.797 1.00 96.19 126 GLN A N 1
ATOM 991 C CA . GLN A 1 126 ? -24.431 -18.997 30.866 1.00 96.19 126 GLN A CA 1
ATOM 992 C C . GLN A 1 126 ? -25.028 -18.811 32.267 1.00 96.19 126 GLN A C 1
ATOM 994 O O . GLN A 1 126 ? -26.170 -18.379 32.385 1.00 96.19 126 GLN A O 1
ATOM 999 N N . ALA A 1 127 ? -24.254 -19.082 33.324 1.00 96.88 127 ALA A N 1
ATOM 1000 C CA . ALA A 1 127 ? -24.704 -18.857 34.695 1.00 96.88 127 ALA A CA 1
ATOM 1001 C C . ALA A 1 127 ? -24.998 -17.374 34.962 1.00 96.88 127 ALA A C 1
ATOM 1003 O O . ALA A 1 127 ? -26.002 -17.082 35.606 1.00 96.88 127 ALA A O 1
ATOM 1004 N N . PHE A 1 128 ? -24.178 -16.469 34.418 1.00 97.12 128 PHE A N 1
ATOM 1005 C CA . PHE A 1 128 ? -24.382 -15.028 34.523 1.00 97.12 128 PHE A CA 1
ATOM 1006 C C . PHE A 1 128 ? -25.703 -14.573 33.888 1.00 97.12 128 PHE A C 1
ATOM 1008 O O . PHE A 1 128 ? -26.447 -13.779 34.465 1.00 97.12 128 PHE A O 1
ATOM 1015 N N . LEU A 1 129 ? -26.023 -15.099 32.700 1.00 96.94 129 LEU A N 1
ATOM 1016 C CA . LEU A 1 129 ? -27.295 -14.806 32.039 1.00 96.94 129 LEU A CA 1
ATOM 1017 C C . LEU A 1 129 ? -28.490 -15.369 32.818 1.00 96.94 129 LEU A C 1
ATOM 1019 O O . LEU A 1 129 ? -29.471 -14.662 33.034 1.00 96.94 129 LEU A O 1
ATOM 1023 N N . ASP A 1 130 ? -28.396 -16.626 33.252 1.00 96.88 130 ASP A N 1
ATOM 1024 C CA . ASP A 1 130 ? -29.514 -17.339 33.873 1.00 96.88 130 ASP A CA 1
ATOM 1025 C C . ASP A 1 130 ? -29.830 -16.845 35.296 1.00 96.88 130 ASP A C 1
ATOM 1027 O O . ASP A 1 130 ? -30.933 -17.082 35.789 1.00 96.88 130 ASP A O 1
ATOM 1031 N N . ASN A 1 131 ? -28.877 -16.193 35.975 1.00 96.38 131 ASN A N 1
ATOM 1032 C CA . ASN A 1 131 ? -29.047 -15.726 37.351 1.00 96.38 131 ASN A CA 1
ATOM 1033 C C . ASN A 1 131 ? -29.001 -14.200 37.446 1.00 96.38 131 ASN A C 1
ATOM 1035 O O . ASN A 1 131 ? -30.033 -13.589 37.714 1.00 96.38 131 ASN A O 1
ATOM 1039 N N . GLU A 1 132 ? -27.839 -13.574 37.256 1.00 96.88 132 GLU A N 1
ATO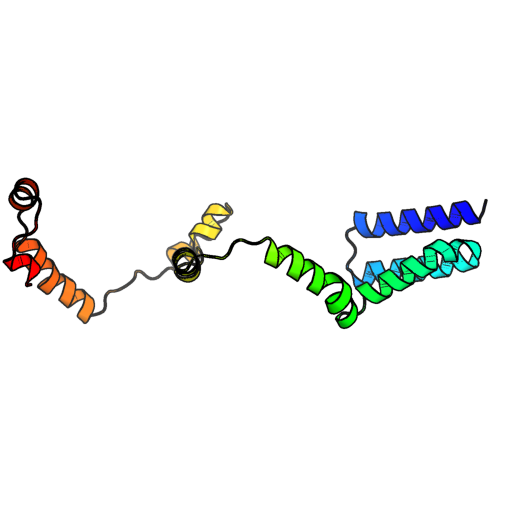M 1040 C CA . GLU A 1 132 ? -27.668 -12.135 37.472 1.00 96.88 132 GLU A CA 1
ATOM 1041 C C . GLU A 1 132 ? -28.498 -11.301 36.493 1.00 96.88 132 GLU A C 1
ATOM 1043 O O . GLU A 1 132 ? -29.217 -10.391 36.908 1.00 96.88 132 GLU A O 1
ATOM 1048 N N . VAL A 1 133 ? -28.452 -11.629 35.198 1.00 96.81 133 VAL A N 1
ATOM 1049 C CA . VAL A 1 133 ? -29.209 -10.876 34.186 1.00 96.81 133 VAL A CA 1
ATOM 1050 C C . VAL A 1 133 ? -30.709 -11.089 34.349 1.00 96.81 133 VAL A C 1
ATOM 1052 O O . VAL A 1 133 ? -31.451 -10.110 34.369 1.00 96.81 133 VAL A O 1
ATOM 1055 N N . GLU A 1 134 ? -31.160 -12.332 34.525 1.00 97.06 134 GLU A N 1
ATOM 1056 C CA . GLU A 1 134 ? -32.581 -12.622 34.755 1.00 97.06 134 GLU A CA 1
A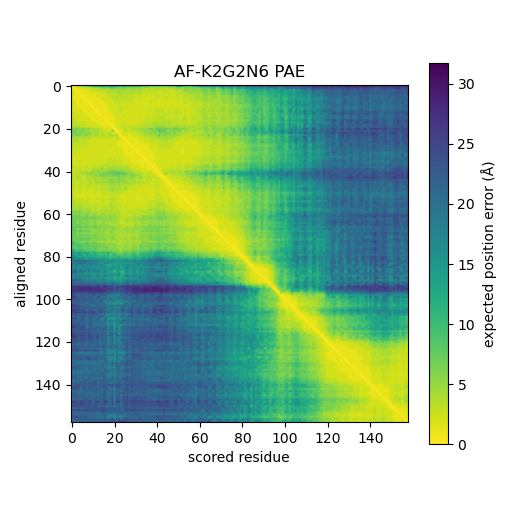TOM 1057 C C . GLU A 1 134 ? -33.102 -11.918 36.021 1.00 97.06 134 GLU A C 1
ATOM 1059 O O . GLU A 1 134 ? -34.188 -11.335 36.020 1.00 97.06 134 GLU A O 1
ATOM 1064 N N . THR A 1 135 ? -32.296 -11.887 37.087 1.00 96.19 135 THR A N 1
ATOM 1065 C CA . THR A 1 135 ? -32.630 -11.174 38.325 1.00 96.19 135 THR A CA 1
ATOM 1066 C C . THR A 1 135 ? -32.757 -9.674 38.076 1.00 96.19 135 THR A C 1
ATOM 1068 O O . THR A 1 135 ? -33.785 -9.100 38.436 1.00 96.19 135 THR A O 1
ATOM 1071 N N . LEU A 1 136 ? -31.781 -9.045 37.411 1.00 96.06 136 LEU A N 1
ATOM 1072 C CA . LEU A 1 136 ? -31.848 -7.628 37.046 1.00 96.06 136 LEU A CA 1
ATOM 1073 C C . LEU A 1 136 ? -33.101 -7.335 36.212 1.00 96.06 136 LEU A C 1
ATOM 1075 O O . LEU A 1 136 ? -33.848 -6.412 36.527 1.00 96.06 136 LEU A O 1
ATOM 1079 N N . CYS A 1 137 ? -33.365 -8.140 35.180 1.00 95.25 137 CYS A N 1
ATOM 1080 C CA . CYS A 1 137 ? -34.532 -7.987 34.317 1.00 95.25 137 CYS A CA 1
ATOM 1081 C C . CYS A 1 137 ? -35.849 -8.099 35.093 1.00 95.25 137 CYS A C 1
ATOM 1083 O O . CYS A 1 137 ? -36.773 -7.338 34.820 1.00 95.25 137 CYS A O 1
ATOM 1085 N N . SER A 1 138 ? -35.926 -8.985 36.089 1.00 94.94 138 SER A N 1
ATOM 1086 C CA . SER A 1 138 ? -37.118 -9.137 36.933 1.00 94.94 138 SER A CA 1
ATOM 1087 C C . SER A 1 138 ? -37.388 -7.943 37.859 1.00 94.94 138 SER A C 1
ATOM 1089 O O . SER A 1 138 ? -38.524 -7.757 38.295 1.00 94.94 138 SER 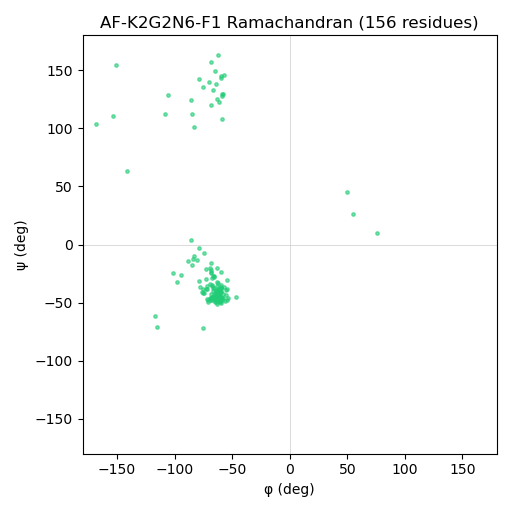A O 1
ATOM 1091 N N . MET A 1 139 ? -36.367 -7.129 38.157 1.00 94.38 139 MET A N 1
ATOM 1092 C CA . MET A 1 139 ? -36.501 -5.912 38.967 1.00 94.38 139 MET A CA 1
ATOM 1093 C C . MET A 1 139 ? -36.965 -4.698 38.148 1.00 94.38 139 MET A C 1
ATOM 1095 O O . MET A 1 139 ? -37.311 -3.669 38.727 1.00 94.38 139 MET A O 1
ATOM 1099 N N . LEU A 1 140 ? -36.950 -4.783 36.812 1.00 94.94 140 LEU A N 1
ATOM 1100 C CA . LEU A 1 140 ? -37.306 -3.672 35.932 1.00 94.94 140 LEU A CA 1
ATOM 1101 C C . LEU A 1 140 ? -38.819 -3.608 35.699 1.00 94.94 140 LEU A C 1
ATOM 1103 O O . LEU A 1 140 ? -39.418 -4.541 35.169 1.00 94.94 140 LEU A O 1
ATOM 1107 N N . ASP A 1 141 ? -39.413 -2.453 35.994 1.00 94.19 141 ASP A N 1
ATOM 1108 C CA . ASP A 1 141 ? -40.757 -2.085 35.548 1.00 94.19 141 ASP A CA 1
ATOM 1109 C C . ASP A 1 141 ? -40.655 -0.998 34.464 1.00 94.19 141 ASP A C 1
ATOM 1111 O O . ASP A 1 141 ? -40.237 0.136 34.716 1.00 94.19 141 ASP A O 1
ATOM 1115 N N . GLU A 1 142 ? -41.022 -1.348 33.228 1.00 93.00 142 GLU A N 1
ATOM 1116 C CA . GLU A 1 142 ? -40.930 -0.443 32.076 1.00 93.00 142 GLU A CA 1
ATOM 1117 C C . GLU A 1 142 ? -41.826 0.797 32.228 1.00 93.00 142 GLU A C 1
ATOM 1119 O O . GLU A 1 142 ? -41.439 1.896 31.815 1.00 93.00 142 GLU A O 1
ATOM 1124 N N . TRP A 1 143 ? -43.006 0.649 32.842 1.00 93.31 143 TRP A N 1
ATOM 1125 C CA . TRP A 1 143 ? -43.926 1.765 33.049 1.00 93.31 143 TRP A CA 1
ATOM 1126 C C . TRP A 1 143 ? -43.350 2.757 34.058 1.00 93.31 143 TRP A C 1
ATOM 1128 O O . TRP A 1 143 ? -43.305 3.960 33.783 1.00 93.31 143 TRP A O 1
ATOM 1138 N N . GLU A 1 144 ? -42.857 2.253 35.190 1.00 91.75 144 GLU A N 1
ATOM 1139 C CA . GLU A 1 144 ? -42.255 3.076 36.240 1.00 91.75 144 GLU A CA 1
ATOM 1140 C C . GLU A 1 144 ? -41.036 3.851 35.718 1.00 91.75 144 GLU A C 1
ATOM 1142 O O . GLU A 1 144 ? -40.943 5.069 35.901 1.00 91.75 144 GLU A O 1
ATOM 1147 N N . ILE A 1 145 ? -40.136 3.176 34.993 1.00 94.25 145 ILE A N 1
ATOM 1148 C CA . ILE A 1 145 ? -38.939 3.796 34.404 1.00 94.25 145 ILE A CA 1
ATOM 1149 C C . ILE A 1 145 ? -39.330 4.880 33.397 1.00 94.25 145 ILE A C 1
ATOM 1151 O O . ILE A 1 145 ? -38.728 5.960 33.352 1.00 94.25 145 ILE A O 1
ATOM 1155 N N . HIS A 1 146 ? -40.351 4.624 32.577 1.00 94.56 146 HIS A N 1
ATOM 1156 C CA . HIS A 1 146 ? -40.811 5.596 31.596 1.00 94.56 146 HIS A CA 1
ATOM 1157 C C . HIS A 1 146 ? -41.437 6.839 32.250 1.00 94.56 146 HIS A C 1
ATOM 1159 O O . HIS A 1 146 ? -41.236 7.948 31.736 1.00 94.56 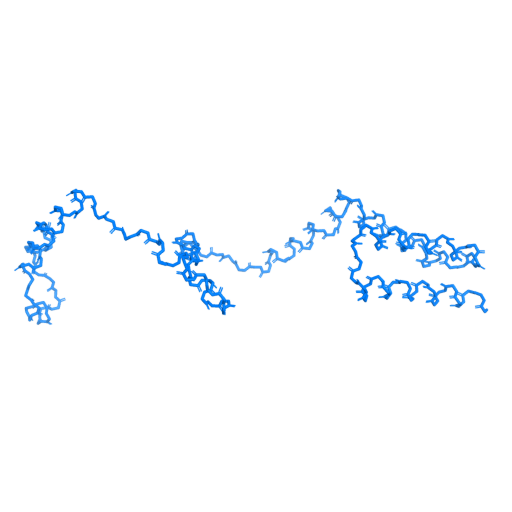146 HIS A O 1
ATOM 1165 N N . GLU A 1 147 ? -42.179 6.671 33.348 1.00 94.75 147 GLU A N 1
ATOM 1166 C CA . GLU A 1 147 ? -42.810 7.755 34.110 1.00 94.75 147 GLU A CA 1
ATOM 1167 C C . GLU A 1 147 ? -41.774 8.595 34.869 1.00 94.75 147 GLU A C 1
ATOM 1169 O O . GLU A 1 147 ? -41.768 9.822 34.749 1.00 94.75 147 GLU A O 1
ATOM 1174 N N . GLN A 1 148 ? -40.848 7.946 35.581 1.00 92.06 148 GLN A N 1
ATOM 1175 C CA . GLN A 1 148 ? -39.829 8.618 36.396 1.00 92.06 148 GLN A CA 1
ATOM 1176 C C . GLN A 1 148 ? -38.628 9.123 35.580 1.00 92.06 148 GLN A C 1
ATOM 1178 O O . GLN A 1 148 ? -37.842 9.929 36.078 1.00 92.06 148 GLN A O 1
ATOM 1183 N N . LYS A 1 149 ? -38.479 8.679 34.322 1.00 93.25 149 LYS A N 1
ATOM 1184 C CA . LYS A 1 149 ? -37.318 8.955 33.449 1.00 93.25 149 LYS A CA 1
ATOM 1185 C C . LYS A 1 149 ? -35.977 8.562 34.082 1.00 93.25 149 LYS A C 1
ATOM 1187 O O . LYS A 1 149 ? -34.936 9.114 33.726 1.00 93.25 149 LYS A O 1
ATOM 1192 N N . ALA A 1 150 ? -36.009 7.602 34.998 1.00 93.31 150 ALA A N 1
ATOM 1193 C CA . ALA A 1 150 ? -34.863 7.102 35.735 1.00 93.31 150 ALA A CA 1
ATOM 1194 C C . ALA A 1 150 ? -35.093 5.634 36.113 1.00 93.31 150 ALA A C 1
ATOM 1196 O O . ALA A 1 150 ? -36.234 5.193 36.233 1.00 93.31 150 ALA A O 1
ATOM 1197 N N . LEU A 1 151 ? -34.002 4.890 36.300 1.00 93.00 151 LEU A N 1
ATOM 1198 C CA . LEU A 1 151 ? -34.060 3.575 36.933 1.00 93.00 151 LEU A CA 1
ATOM 1199 C C . LEU A 1 151 ? -34.173 3.732 38.459 1.00 93.00 151 LEU A C 1
ATOM 1201 O O . LEU A 1 151 ? -33.504 4.613 39.008 1.00 93.00 151 LEU A O 1
ATOM 1205 N N . PRO A 1 152 ? -34.945 2.874 39.150 1.00 92.31 152 PRO A N 1
ATOM 1206 C CA . PRO A 1 152 ? -35.006 2.877 40.607 1.00 92.31 152 PRO A CA 1
ATOM 1207 C C . PRO A 1 152 ? -33.635 2.610 41.252 1.00 92.31 152 PRO A C 1
ATOM 1209 O O . PRO A 1 152 ? -32.869 1.768 40.782 1.00 92.31 152 PRO A O 1
ATOM 1212 N N . ASP A 1 153 ? -33.348 3.270 42.379 1.00 91.12 153 ASP A N 1
ATOM 1213 C CA . ASP A 1 153 ? -32.039 3.192 43.054 1.00 91.12 153 ASP A CA 1
ATOM 1214 C C . ASP A 1 153 ? -31.623 1.762 43.426 1.00 91.12 153 ASP A C 1
ATOM 1216 O O . ASP A 1 153 ? -30.447 1.415 43.351 1.00 91.12 153 ASP A O 1
ATOM 1220 N N . HIS A 1 154 ? -32.580 0.919 43.821 1.00 89.75 154 HIS A N 1
ATOM 1221 C CA . HIS A 1 154 ? -32.303 -0.468 44.193 1.00 89.75 154 HIS A CA 1
ATOM 1222 C C . HIS A 1 154 ? -31.849 -1.320 42.999 1.00 89.75 154 HIS A C 1
ATOM 1224 O O . HIS A 1 154 ? -31.078 -2.252 43.193 1.00 89.75 154 HIS A O 1
ATOM 1230 N N . VAL A 1 155 ? -32.288 -0.976 41.783 1.00 93.12 155 VAL A N 1
ATOM 1231 C CA . VAL A 1 155 ? -31.863 -1.638 40.542 1.00 93.12 155 VAL A CA 1
ATOM 1232 C C . VAL A 1 155 ? -30.481 -1.148 40.118 1.00 93.12 155 VAL A C 1
ATOM 1234 O O . VAL A 1 155 ? -29.676 -1.936 39.652 1.00 93.12 155 VAL A O 1
ATOM 1237 N N . TRP A 1 156 ? -30.171 0.137 40.324 1.00 92.31 156 TRP A N 1
ATOM 1238 C CA . TRP A 1 156 ? -28.830 0.688 40.076 1.00 92.31 156 TRP A CA 1
ATOM 1239 C C . TRP A 1 156 ? -27.745 0.139 41.009 1.00 92.31 156 TRP A C 1
ATOM 1241 O O . TRP A 1 156 ? -26.565 0.182 40.664 1.00 92.31 156 TRP A O 1
ATOM 1251 N N . GLN A 1 157 ? -28.127 -0.272 42.219 1.00 93.44 157 GLN A N 1
ATOM 1252 C CA . GLN A 1 157 ? -27.209 -0.821 43.221 1.00 93.44 157 GLN A CA 1
ATOM 1253 C C . GLN A 1 157 ? -26.942 -2.318 43.052 1.00 93.44 157 GLN A C 1
ATOM 1255 O O . GLN A 1 157 ? -25.991 -2.817 43.659 1.00 93.44 157 GLN A O 1
ATOM 1260 N N . TYR A 1 158 ? -27.796 -3.009 42.298 1.00 91.94 158 TYR A N 1
ATOM 1261 C CA . TYR A 1 158 ? -27.630 -4.407 41.928 1.00 91.94 158 TYR A CA 1
ATOM 1262 C C . TYR A 1 158 ? -26.623 -4.528 40.779 1.00 91.94 158 TYR A C 1
ATOM 1264 O O . TYR A 1 158 ? -25.700 -5.363 40.911 1.00 91.94 158 TYR A O 1
#

Foldseek 3Di:
DLLVVLLVQLVVLLVCCVVVVDDLLVSLVSLLVSLVVSCVSPVVSCVVSVVSNVVSVQSNDPVSCVVPPVVVVCVVVVVVDDDQDPVNVCVVVVDDPDQVVCVVVVHGDVVVVVPDDDDDDDPVRVCCCVPVVVVLVVQDDPVVCVVVVHDDPVSVVD